Protein AF-A0A183DCM8-F1 (afdb_monomer_lite)

InterPro domains:
  IPR017943 Bactericidal permeability-increasing protein, alpha/beta domain superfamily [SSF55394] (18-109)
  IPR032942 BPI/LBP/Plunc family [PTHR10504] (17-103)

pLDDT: mean 81.41, std 16.17, range [44.44, 96.56]

Organism: NCBI:txid637853

Radius of gyration: 27.53 Å; chains: 1; bounding box: 45×53×79 Å

Structure (mmCIF, N/CA/C/O backbone):
data_AF-A0A183DCM8-F1
#
_entry.id   AF-A0A183DCM8-F1
#
loop_
_atom_site.group_PDB
_atom_site.id
_atom_site.type_symbol
_atom_site.label_atom_id
_atom_site.label_alt_id
_atom_site.label_comp_id
_atom_site.label_asym_id
_atom_site.label_entity_id
_atom_site.label_seq_id
_atom_site.pdbx_PDB_ins_code
_atom_site.Cartn_x
_atom_site.Cartn_y
_atom_site.Cartn_z
_atom_site.occupancy
_atom_site.B_iso_or_equiv
_atom_site.auth_seq_id
_atom_site.auth_comp_id
_atom_site.auth_asym_id
_atom_site.auth_atom_id
_atom_site.pdbx_PDB_model_num
ATOM 1 N N . ILE A 1 1 ? 15.168 -41.722 -31.038 1.00 48.09 1 ILE A N 1
ATOM 2 C CA . ILE A 1 1 ? 15.133 -40.264 -31.302 1.00 48.09 1 ILE A CA 1
ATOM 3 C C . ILE A 1 1 ? 16.287 -39.972 -32.252 1.00 48.09 1 ILE A C 1
ATOM 5 O O . ILE A 1 1 ? 17.427 -40.230 -31.886 1.00 48.09 1 ILE A O 1
ATOM 9 N N . LYS A 1 2 ? 15.996 -39.621 -33.512 1.00 44.44 2 LYS A N 1
ATOM 10 C CA . LYS A 1 2 ? 17.024 -39.314 -34.518 1.00 44.44 2 LYS A CA 1
ATOM 11 C C . LYS A 1 2 ? 17.568 -37.915 -34.223 1.00 44.44 2 LYS A C 1
ATOM 13 O O . LYS A 1 2 ? 16.795 -36.974 -34.133 1.00 44.44 2 LYS A O 1
ATOM 18 N N . TRP A 1 3 ? 18.885 -37.789 -34.112 1.00 46.84 3 TRP A N 1
ATOM 19 C CA . TRP A 1 3 ? 19.636 -36.547 -33.878 1.00 46.84 3 TRP A CA 1
ATOM 20 C C . TRP A 1 3 ? 19.582 -35.538 -35.047 1.00 46.84 3 TRP A C 1
ATOM 22 O O . TRP A 1 3 ? 20.427 -34.656 -35.139 1.00 46.84 3 TRP A O 1
ATOM 32 N N . ALA A 1 4 ? 18.623 -35.686 -35.966 1.00 57.78 4 ALA A N 1
ATOM 33 C CA . ALA A 1 4 ? 18.566 -34.955 -37.231 1.00 57.78 4 ALA A CA 1
ATOM 34 C C . ALA A 1 4 ? 17.932 -33.556 -37.114 1.00 57.78 4 ALA A C 1
ATOM 36 O O . ALA A 1 4 ? 18.112 -32.748 -38.016 1.00 57.78 4 ALA A O 1
ATOM 37 N N . ASP A 1 5 ? 17.270 -33.253 -35.992 1.00 58.75 5 ASP A N 1
ATOM 38 C CA . ASP A 1 5 ? 16.651 -31.944 -35.730 1.00 58.75 5 ASP A CA 1
ATOM 39 C C . ASP A 1 5 ? 17.474 -31.084 -34.752 1.00 58.75 5 ASP A C 1
ATOM 41 O O . ASP A 1 5 ? 16.982 -30.105 -34.188 1.00 58.75 5 ASP A O 1
ATOM 45 N N . PHE A 1 6 ? 18.732 -31.454 -34.491 1.00 58.06 6 PHE A N 1
ATOM 46 C CA . PHE A 1 6 ? 19.602 -30.661 -33.628 1.00 58.06 6 PHE A CA 1
ATOM 47 C C . PHE A 1 6 ? 20.212 -29.503 -34.426 1.00 58.06 6 PHE A C 1
ATOM 49 O O . PHE A 1 6 ? 21.029 -29.718 -35.317 1.00 58.06 6 PHE A O 1
ATOM 56 N N . ASN A 1 7 ? 19.820 -28.268 -34.103 1.00 59.69 7 ASN A N 1
ATOM 57 C CA . ASN A 1 7 ? 20.354 -27.070 -34.747 1.00 59.69 7 ASN A CA 1
ATOM 58 C C . ASN A 1 7 ? 21.812 -26.813 -34.291 1.00 59.69 7 ASN A C 1
ATOM 60 O O . ASN A 1 7 ? 22.024 -26.423 -33.139 1.00 59.69 7 ASN A O 1
ATOM 64 N N . PRO A 1 8 ? 22.823 -26.957 -35.172 1.00 61.12 8 PRO A N 1
ATOM 65 C CA . PRO A 1 8 ? 24.238 -26.851 -34.803 1.00 61.12 8 PRO A CA 1
ATOM 66 C C . PRO A 1 8 ? 24.661 -25.437 -34.368 1.00 61.12 8 PRO A C 1
ATOM 68 O O . PRO A 1 8 ? 25.684 -25.277 -33.704 1.00 61.12 8 PRO A O 1
ATOM 71 N N . SER A 1 9 ? 23.857 -24.403 -34.648 1.00 56.94 9 SER A N 1
ATOM 72 C CA . SER A 1 9 ? 24.108 -23.048 -34.127 1.00 56.94 9 SER A CA 1
ATOM 73 C C . SER A 1 9 ? 23.962 -22.945 -32.598 1.00 56.94 9 SER A C 1
ATOM 75 O O . SER A 1 9 ? 24.556 -22.055 -31.988 1.00 56.94 9 SER A O 1
ATOM 77 N N . LEU A 1 10 ? 23.272 -23.902 -31.960 1.00 57.16 10 LEU A N 1
ATOM 78 C CA . LEU A 1 10 ? 23.205 -24.037 -30.499 1.00 57.16 10 LEU A CA 1
ATOM 79 C C . LEU A 1 10 ? 24.494 -24.616 -29.890 1.00 57.16 10 LEU A C 1
ATOM 81 O O . LEU A 1 10 ? 24.731 -24.438 -28.700 1.00 57.16 10 LEU A O 1
ATOM 85 N N . GLN A 1 11 ? 25.329 -25.295 -30.685 1.00 58.69 11 GLN A N 1
ATOM 86 C CA . GLN A 1 11 ? 26.568 -25.933 -30.224 1.00 58.69 11 GLN A CA 1
ATOM 87 C C . GLN A 1 11 ? 27.760 -24.966 -30.195 1.00 58.69 11 GLN A C 1
ATOM 89 O O . GLN A 1 11 ? 28.648 -25.122 -29.365 1.00 58.69 11 GLN A O 1
ATOM 94 N N . SER A 1 12 ? 27.778 -23.968 -31.088 1.00 55.25 12 SER A N 1
ATOM 95 C CA . SER A 1 12 ? 28.942 -23.089 -31.290 1.00 55.25 12 SER A CA 1
ATOM 96 C C . SER A 1 12 ? 28.790 -21.679 -30.706 1.00 55.25 12 SER A C 1
ATOM 98 O O . SER A 1 12 ? 29.805 -21.025 -30.498 1.00 55.25 12 SER A O 1
ATOM 100 N N . ASN A 1 13 ? 27.564 -21.204 -30.435 1.00 53.16 13 ASN A N 1
ATOM 101 C CA . ASN A 1 13 ? 27.308 -19.811 -30.016 1.00 53.16 13 ASN A CA 1
ATOM 102 C C . ASN A 1 13 ? 26.430 -19.680 -28.756 1.00 53.16 13 ASN A C 1
ATOM 104 O O . ASN A 1 13 ? 26.083 -18.570 -28.351 1.00 53.16 13 ASN A O 1
ATOM 108 N N . GLY A 1 14 ? 26.056 -20.794 -28.124 1.00 56.03 14 GLY A N 1
ATOM 109 C CA . GLY A 1 14 ? 25.399 -20.778 -26.821 1.00 56.03 14 GLY A CA 1
ATOM 110 C C . GLY A 1 14 ? 26.450 -20.649 -25.728 1.00 56.03 14 GLY A C 1
ATOM 111 O O . GLY A 1 14 ? 27.180 -21.601 -25.466 1.00 56.03 14 GLY A O 1
ATOM 112 N N . HIS A 1 15 ? 26.553 -19.489 -25.082 1.00 54.41 15 HIS A N 1
ATOM 113 C CA . HIS A 1 15 ? 27.408 -19.373 -23.906 1.00 54.41 15 HIS A CA 1
ATOM 114 C C . HIS A 1 15 ? 26.900 -20.326 -22.809 1.00 54.41 15 HIS A C 1
ATOM 116 O O . HIS A 1 15 ? 25.841 -20.104 -22.216 1.00 54.41 15 HIS A O 1
ATOM 122 N N . ILE A 1 16 ? 27.655 -21.394 -22.542 1.00 56.56 16 ILE A N 1
ATOM 123 C CA . ILE A 1 16 ? 27.390 -22.333 -21.447 1.00 56.56 16 ILE A CA 1
ATOM 124 C C . ILE A 1 16 ? 27.385 -21.524 -20.139 1.00 56.56 16 ILE A C 1
ATOM 126 O O . ILE A 1 16 ? 28.361 -20.848 -19.824 1.00 56.56 16 ILE A O 1
ATOM 130 N N . GLY A 1 17 ? 26.263 -21.544 -19.413 1.00 63.62 17 GLY A N 1
ATOM 131 C CA . GLY A 1 17 ? 26.060 -20.765 -18.182 1.00 63.62 17 GLY A CA 1
ATOM 132 C C . GLY A 1 17 ? 25.150 -19.535 -18.314 1.00 63.62 17 GLY A C 1
ATOM 133 O O . GLY A 1 17 ? 24.877 -18.882 -17.310 1.00 63.62 17 GLY A O 1
ATOM 134 N N . TYR A 1 18 ? 24.641 -19.222 -19.511 1.00 64.81 18 TYR A N 1
ATOM 135 C CA . TYR A 1 18 ? 23.667 -18.142 -19.712 1.00 64.81 18 TYR A CA 1
ATOM 136 C C . TYR A 1 18 ? 22.230 -18.680 -19.724 1.00 64.81 18 TYR A C 1
ATOM 138 O O . TYR A 1 18 ? 21.990 -19.795 -20.192 1.00 64.81 18 TYR A O 1
ATOM 146 N N . PRO A 1 19 ? 21.251 -17.911 -19.214 1.00 77.00 19 PRO A N 1
ATOM 147 C CA . PRO A 1 19 ? 19.866 -18.359 -19.177 1.00 77.00 19 PRO A CA 1
ATOM 148 C C . PRO A 1 19 ? 19.312 -18.507 -20.600 1.00 77.00 19 PRO A C 1
ATOM 150 O O . PRO A 1 19 ? 19.551 -17.652 -21.452 1.00 77.00 19 PRO A O 1
ATOM 153 N N . GLY A 1 20 ? 18.515 -19.555 -20.836 1.00 81.75 20 GLY A N 1
ATOM 154 C CA . GLY A 1 20 ? 17.858 -19.792 -22.131 1.00 81.75 20 GLY A CA 1
ATOM 155 C C . GLY A 1 20 ? 16.879 -18.684 -22.547 1.00 81.75 20 GLY A C 1
ATOM 156 O O . GLY A 1 20 ? 16.559 -18.551 -23.723 1.00 81.75 20 GLY A O 1
ATOM 157 N N . LEU A 1 21 ? 16.441 -17.853 -21.595 1.00 82.00 21 LEU A N 1
ATOM 158 C CA . LEU A 1 21 ? 15.662 -16.641 -21.827 1.00 82.00 21 LEU A CA 1
ATOM 159 C C . LEU A 1 21 ? 16.150 -15.534 -20.886 1.00 82.00 21 LEU A C 1
ATOM 161 O O . LEU A 1 21 ? 16.232 -15.733 -19.675 1.00 82.00 21 LEU A O 1
ATOM 165 N N . LYS A 1 22 ? 16.434 -14.346 -21.432 1.00 84.50 22 LYS A N 1
ATOM 166 C CA . LYS A 1 22 ? 16.825 -13.161 -20.658 1.00 84.50 22 LYS A CA 1
ATOM 167 C C . LYS A 1 22 ? 15.866 -12.010 -20.933 1.00 84.50 22 LYS A C 1
ATOM 169 O O . LYS A 1 22 ? 15.798 -11.513 -22.053 1.00 84.50 22 LYS A O 1
ATOM 174 N N . ILE A 1 23 ? 15.173 -11.550 -19.894 1.00 87.12 23 ILE A N 1
ATOM 175 C CA . ILE A 1 23 ? 14.282 -10.386 -19.953 1.00 87.12 23 ILE A CA 1
ATOM 176 C C . ILE A 1 23 ? 14.988 -9.203 -19.289 1.00 87.12 23 ILE A C 1
ATOM 178 O O . ILE A 1 23 ? 15.494 -9.319 -18.174 1.00 87.12 23 ILE A O 1
ATOM 182 N N . ARG A 1 24 ? 15.028 -8.053 -19.971 1.00 87.75 24 ARG A N 1
ATOM 183 C CA . ARG A 1 24 ? 15.565 -6.802 -19.422 1.00 87.75 24 ARG A CA 1
ATOM 184 C C . ARG A 1 24 ? 14.454 -5.772 -19.295 1.00 87.75 24 ARG A C 1
ATOM 186 O O . ARG A 1 24 ? 13.887 -5.337 -20.291 1.00 87.75 24 ARG A O 1
ATOM 193 N N . VAL A 1 25 ? 14.217 -5.331 -18.067 1.00 89.56 25 VAL A N 1
ATOM 194 C CA . VAL A 1 25 ? 13.290 -4.245 -17.751 1.00 89.56 25 VAL A CA 1
ATOM 195 C C . VAL A 1 25 ? 14.090 -2.946 -17.656 1.00 89.56 25 VAL A C 1
ATOM 197 O O . VAL A 1 25 ? 15.093 -2.878 -16.946 1.00 89.56 25 VAL A O 1
ATOM 200 N N . ASN A 1 26 ? 13.700 -1.922 -18.413 1.00 90.94 26 ASN A N 1
ATOM 201 C CA . ASN A 1 26 ? 14.377 -0.623 -18.416 1.00 90.94 26 ASN A CA 1
ATOM 202 C C . ASN A 1 26 ? 13.637 0.399 -17.535 1.00 90.94 26 ASN A C 1
ATOM 204 O O . ASN A 1 26 ? 12.513 0.164 -17.095 1.00 90.94 26 ASN A O 1
ATOM 208 N N . GLY A 1 27 ? 14.248 1.568 -17.317 1.00 91.38 27 GLY A N 1
ATOM 209 C CA . GLY A 1 27 ? 13.636 2.639 -16.521 1.00 91.38 27 GLY A CA 1
ATOM 210 C C . GLY A 1 27 ? 12.275 3.116 -17.050 1.00 91.38 27 GLY A C 1
ATOM 211 O O . GLY A 1 27 ? 11.431 3.529 -16.263 1.00 91.38 27 GLY A O 1
ATOM 212 N N . GLY A 1 28 ? 12.020 3.020 -18.361 1.00 94.00 28 GLY A N 1
ATOM 213 C CA . GLY A 1 28 ? 10.713 3.330 -18.948 1.00 94.00 28 GLY A CA 1
ATOM 214 C C . GLY A 1 28 ? 9.618 2.371 -18.478 1.00 94.00 28 GLY A C 1
ATOM 215 O O . GLY A 1 28 ? 8.542 2.814 -18.083 1.00 94.00 28 GLY A O 1
ATOM 216 N N . ALA A 1 29 ? 9.918 1.074 -18.424 1.00 94.56 29 ALA A N 1
ATOM 217 C CA . ALA A 1 29 ? 8.996 0.076 -17.894 1.00 94.56 29 ALA A CA 1
ATOM 218 C C . ALA A 1 29 ? 8.713 0.293 -16.396 1.00 94.56 29 ALA A C 1
ATOM 220 O O . ALA A 1 29 ? 7.573 0.162 -15.970 1.00 94.56 29 ALA A O 1
ATOM 221 N N . PHE A 1 30 ? 9.714 0.699 -15.607 1.00 96.06 30 PHE A N 1
ATOM 222 C CA . PHE A 1 30 ? 9.520 1.070 -14.199 1.00 96.06 30 PHE A CA 1
ATOM 223 C C . PHE A 1 30 ? 8.613 2.298 -14.029 1.00 96.06 30 PHE A C 1
ATOM 225 O O . PHE A 1 30 ? 7.741 2.305 -13.159 1.00 96.06 30 PHE A O 1
ATOM 232 N N . ARG A 1 31 ? 8.747 3.317 -14.889 1.00 95.12 31 ARG A N 1
ATOM 233 C CA . ARG A 1 31 ? 7.825 4.469 -14.900 1.00 95.12 31 ARG A CA 1
ATOM 234 C C . ARG A 1 31 ? 6.398 4.044 -15.236 1.00 95.12 31 ARG A C 1
ATOM 236 O O . ARG A 1 31 ? 5.475 4.474 -14.558 1.00 95.12 31 ARG A O 1
ATOM 243 N N . TYR A 1 32 ? 6.222 3.178 -16.231 1.00 96.00 32 TYR A N 1
ATOM 244 C CA . TYR A 1 32 ? 4.906 2.632 -16.569 1.00 96.00 32 TYR A CA 1
ATOM 245 C C . TYR A 1 32 ? 4.324 1.781 -15.429 1.00 96.00 32 TYR A C 1
ATOM 247 O O . TYR A 1 32 ? 3.174 1.949 -15.043 1.00 96.00 32 TYR A O 1
ATOM 255 N N . ALA A 1 33 ? 5.130 0.928 -14.801 1.00 96.25 33 ALA A N 1
ATOM 256 C CA . ALA A 1 33 ? 4.705 0.183 -13.620 1.00 96.25 33 ALA A CA 1
ATOM 257 C C . ALA A 1 33 ? 4.298 1.120 -12.469 1.00 96.25 33 ALA A C 1
ATOM 259 O O . ALA A 1 33 ? 3.323 0.853 -11.776 1.00 96.25 33 ALA A O 1
ATOM 260 N N . SER A 1 34 ? 4.989 2.252 -12.301 1.00 96.56 34 SER A N 1
ATOM 261 C CA . SER A 1 34 ? 4.647 3.257 -11.287 1.00 96.56 34 SER A CA 1
ATOM 262 C C . SER A 1 34 ? 3.242 3.838 -11.488 1.00 96.56 34 SER A C 1
ATOM 264 O O . SER A 1 34 ? 2.522 4.035 -10.510 1.00 96.56 34 SER A O 1
ATOM 266 N N . THR A 1 35 ? 2.820 4.085 -12.737 1.00 95.12 35 THR A N 1
ATOM 267 C CA . THR A 1 35 ? 1.470 4.605 -13.016 1.00 95.12 35 THR A CA 1
ATOM 268 C C . THR A 1 35 ? 0.394 3.562 -12.728 1.00 95.12 35 THR A C 1
ATOM 270 O O . THR A 1 35 ? -0.622 3.899 -12.122 1.00 95.12 35 THR A O 1
ATOM 273 N N . LEU A 1 36 ? 0.639 2.294 -13.076 1.00 96.00 36 LEU A N 1
ATOM 274 C CA . LEU A 1 36 ? -0.267 1.188 -12.753 1.00 96.00 36 LEU A CA 1
ATOM 275 C C . LEU A 1 36 ? -0.396 0.984 -11.240 1.00 96.00 36 LEU A C 1
ATOM 277 O O . LEU A 1 36 ? -1.506 0.910 -10.718 1.00 96.00 36 LEU A O 1
ATOM 281 N N . ILE A 1 37 ? 0.729 0.955 -10.522 1.00 96.06 37 ILE A N 1
ATOM 282 C CA . ILE A 1 37 ? 0.743 0.793 -9.063 1.00 96.06 37 ILE A CA 1
ATOM 283 C C . ILE A 1 37 ? 0.015 1.958 -8.388 1.00 96.06 37 ILE A C 1
ATOM 285 O O . ILE A 1 37 ? -0.751 1.731 -7.457 1.00 96.06 37 ILE A O 1
ATOM 289 N N . SER A 1 38 ? 0.186 3.191 -8.873 1.00 94.50 38 SER A N 1
ATOM 290 C CA . SER A 1 38 ? -0.550 4.350 -8.355 1.00 94.50 38 SER A CA 1
ATOM 291 C C . SER A 1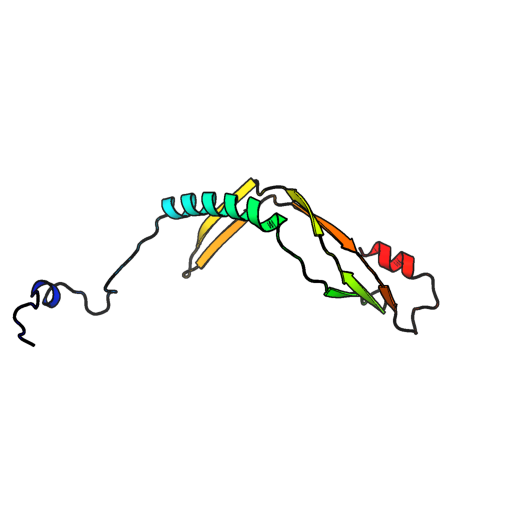 38 ? -2.067 4.159 -8.441 1.00 94.50 38 SER A C 1
ATOM 293 O O . SER A 1 38 ? -2.786 4.381 -7.465 1.00 94.50 38 SER A O 1
ATOM 295 N N . GLN A 1 39 ? -2.565 3.678 -9.584 1.00 93.75 39 GLN A N 1
ATOM 296 C CA . GLN A 1 39 ? -3.988 3.387 -9.764 1.00 93.75 39 GLN A CA 1
ATOM 297 C C . GLN A 1 39 ? -4.459 2.266 -8.831 1.00 93.75 39 GLN A C 1
ATOM 299 O O . GLN A 1 39 ? -5.482 2.422 -8.167 1.00 93.75 39 GLN A O 1
ATOM 304 N N . MET A 1 40 ? -3.688 1.179 -8.730 1.00 94.44 40 MET A N 1
ATOM 305 C CA . MET A 1 40 ? -4.011 0.044 -7.862 1.00 94.44 40 MET 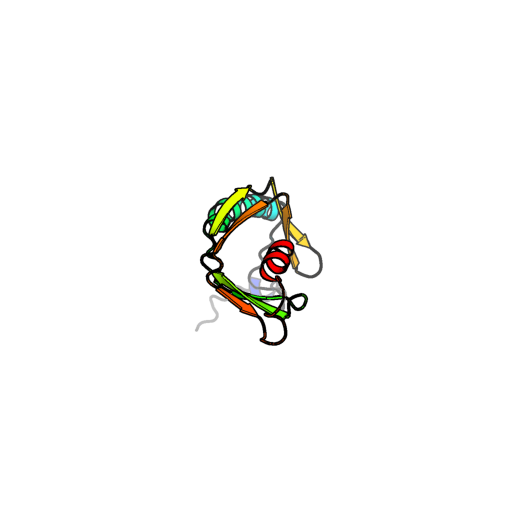A CA 1
ATOM 306 C C . MET A 1 40 ? -4.069 0.446 -6.387 1.00 94.44 40 MET A C 1
ATOM 308 O O . MET A 1 40 ? -5.041 0.134 -5.710 1.00 94.44 40 MET A O 1
ATOM 312 N N . ILE A 1 41 ? -3.075 1.184 -5.887 1.00 93.62 41 ILE A N 1
ATOM 313 C CA . ILE A 1 41 ? -3.033 1.644 -4.492 1.00 93.62 41 ILE A CA 1
ATOM 314 C C . ILE A 1 41 ? -4.263 2.499 -4.177 1.00 93.62 41 ILE A C 1
ATOM 316 O O . ILE A 1 41 ? -4.931 2.266 -3.171 1.00 93.62 41 ILE A O 1
ATOM 320 N N . ASN A 1 42 ? -4.599 3.447 -5.055 1.00 92.12 42 ASN A N 1
ATOM 321 C CA . ASN A 1 42 ? -5.740 4.333 -4.838 1.00 92.12 42 ASN A CA 1
ATOM 322 C C . ASN A 1 42 ? -7.089 3.589 -4.860 1.00 92.12 42 ASN A C 1
ATOM 324 O O . ASN A 1 42 ? -8.053 4.059 -4.259 1.00 92.12 42 ASN A O 1
ATOM 328 N N . GLN A 1 43 ? -7.169 2.436 -5.532 1.00 92.56 43 GLN A N 1
ATOM 329 C CA . GLN A 1 43 ? -8.374 1.606 -5.589 1.00 92.56 43 GLN A CA 1
ATOM 330 C C . GLN A 1 43 ? -8.460 0.600 -4.440 1.00 92.56 43 GLN A C 1
ATOM 332 O O . GLN A 1 43 ? -9.548 0.373 -3.912 1.00 92.56 43 GLN A O 1
ATOM 337 N N . GLU A 1 44 ? -7.340 -0.009 -4.059 1.00 92.19 44 GLU A N 1
ATOM 338 C CA . GLU A 1 44 ? -7.322 -1.144 -3.137 1.00 92.19 44 GLU A CA 1
ATOM 339 C C . GLU A 1 44 ? -7.106 -0.734 -1.681 1.00 92.19 44 GLU A C 1
ATOM 341 O O . GLU A 1 44 ? -7.737 -1.312 -0.799 1.00 92.19 44 GLU A O 1
ATOM 346 N N . VAL A 1 45 ? -6.304 0.301 -1.399 1.00 91.12 45 VAL A N 1
ATOM 347 C CA . VAL A 1 45 ? -6.064 0.746 -0.012 1.00 91.12 45 VAL A CA 1
ATOM 348 C C . VAL A 1 45 ? -7.358 1.108 0.727 1.00 91.12 45 VAL A C 1
ATOM 350 O O . VAL A 1 45 ? -7.523 0.637 1.850 1.00 91.12 45 VAL A O 1
ATOM 353 N N . PRO A 1 46 ? -8.322 1.848 0.142 1.00 90.88 46 PRO A N 1
ATOM 354 C CA . PRO A 1 46 ? -9.587 2.141 0.821 1.00 90.88 46 PRO A CA 1
ATOM 355 C C . PRO A 1 46 ? -10.423 0.899 1.163 1.00 90.88 46 PRO A C 1
ATOM 357 O O . PRO A 1 46 ? -11.278 0.965 2.043 1.00 90.88 46 PRO A O 1
ATOM 360 N N . LYS A 1 47 ? -10.202 -0.223 0.466 1.00 92.38 47 LYS A N 1
ATOM 361 C CA . LYS A 1 47 ? -10.936 -1.483 0.654 1.00 92.38 47 LYS A CA 1
ATOM 362 C C . LYS A 1 47 ? -10.272 -2.409 1.675 1.00 92.38 47 LYS A C 1
ATOM 364 O O . LYS A 1 47 ? -10.832 -3.461 1.993 1.00 92.38 47 LYS A O 1
A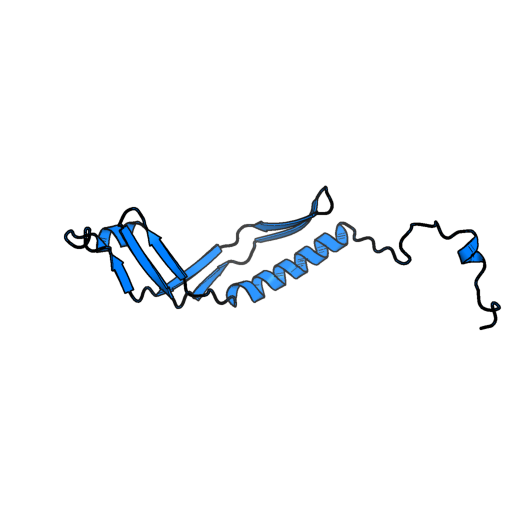TOM 369 N N . VAL A 1 48 ? -9.088 -2.051 2.175 1.00 92.06 48 VAL A N 1
ATOM 370 C CA . VAL A 1 48 ? -8.349 -2.871 3.136 1.00 92.06 48 VAL A CA 1
ATOM 371 C C . VAL A 1 48 ? -9.155 -3.013 4.422 1.00 92.06 48 VAL A C 1
ATOM 373 O O . VAL A 1 48 ? -9.578 -2.033 5.035 1.00 92.06 48 VAL A O 1
ATOM 376 N N . ARG A 1 49 ? -9.337 -4.263 4.850 1.00 91.50 49 ARG A N 1
ATOM 377 C CA . ARG A 1 49 ? -9.918 -4.593 6.150 1.00 91.50 49 ARG A CA 1
ATOM 378 C C . ARG A 1 49 ? -8.800 -4.720 7.169 1.00 91.50 49 ARG A C 1
ATOM 380 O O . ARG A 1 49 ? -7.940 -5.587 7.031 1.00 91.50 49 ARG A O 1
ATOM 387 N N . ILE A 1 50 ? -8.829 -3.865 8.185 1.00 93.19 50 ILE A N 1
ATOM 388 C CA . ILE A 1 50 ? -7.859 -3.900 9.276 1.00 93.19 50 ILE A CA 1
ATOM 389 C C . ILE A 1 50 ? -8.401 -4.848 10.356 1.00 93.19 50 ILE A C 1
ATOM 391 O O . ILE A 1 50 ? -9.522 -4.642 10.832 1.00 93.19 50 ILE A O 1
ATOM 395 N N . PRO A 1 51 ? -7.660 -5.909 10.724 1.00 94.56 51 PRO A N 1
ATOM 396 C CA . PRO A 1 51 ? -8.115 -6.845 11.740 1.00 94.56 51 PRO A CA 1
ATOM 397 C C . PRO A 1 51 ? -8.152 -6.175 13.120 1.00 94.56 51 PRO A C 1
ATOM 399 O O . PRO A 1 51 ? -7.366 -5.262 13.386 1.00 94.56 51 PRO A O 1
ATOM 402 N N . PRO A 1 52 ? -9.043 -6.628 14.016 1.00 92.94 52 PRO A N 1
ATOM 403 C CA . PRO A 1 52 ? -9.022 -6.176 15.396 1.00 92.94 52 PRO A CA 1
ATOM 404 C C . PRO A 1 52 ? -7.712 -6.593 16.072 1.00 92.94 52 PRO A C 1
ATOM 406 O O . PRO A 1 52 ? -7.169 -7.664 15.790 1.00 92.94 52 PRO A O 1
ATOM 409 N N . PHE A 1 53 ? -7.221 -5.767 16.990 1.00 92.62 53 PHE A N 1
ATOM 410 C CA . PHE A 1 53 ? -6.018 -6.066 17.759 1.00 92.62 53 PHE A CA 1
ATOM 411 C C . PHE A 1 53 ? -6.108 -5.499 19.173 1.00 92.62 53 PHE A C 1
ATOM 413 O O . PHE A 1 53 ? -6.877 -4.581 19.448 1.00 92.62 53 PHE A O 1
ATOM 420 N N . SER A 1 54 ? -5.321 -6.070 20.081 1.00 91.12 54 SER A N 1
ATOM 421 C CA . SER A 1 54 ? -5.209 -5.594 21.458 1.00 91.12 54 SER A CA 1
ATOM 422 C C . SER A 1 54 ? -3.924 -4.793 21.616 1.00 91.12 54 SER A C 1
ATOM 424 O O . SER A 1 54 ? -2.850 -5.304 21.304 1.00 91.12 54 SER A O 1
ATOM 426 N N . GLN A 1 55 ? -4.024 -3.570 22.132 1.00 87.31 55 GLN A N 1
ATOM 427 C CA . GLN A 1 55 ? -2.878 -2.727 22.461 1.00 87.31 55 GLN A CA 1
ATOM 428 C C . GLN A 1 55 ? -2.803 -2.552 23.972 1.00 87.31 55 GLN A C 1
ATOM 430 O O . GLN A 1 55 ? -3.753 -2.077 24.593 1.00 87.31 55 GLN A O 1
ATOM 435 N N . CYS A 1 56 ? -1.668 -2.913 24.560 1.00 86.62 56 CYS A N 1
ATOM 436 C CA . CYS A 1 56 ? -1.386 -2.612 25.957 1.00 86.62 56 CYS A CA 1
ATOM 437 C C . CYS A 1 56 ? -0.562 -1.327 26.052 1.00 86.62 56 CYS A C 1
ATOM 439 O O . CYS A 1 56 ? 0.361 -1.117 25.262 1.00 86.62 56 CYS A O 1
ATOM 441 N N . LEU A 1 57 ? -0.931 -0.473 27.002 1.00 81.75 57 LEU A N 1
ATOM 442 C CA . LEU A 1 57 ? -0.287 0.797 27.317 1.00 81.75 57 LEU A CA 1
ATOM 443 C C . LEU A 1 57 ? 0.364 0.660 28.699 1.00 81.75 57 LEU A C 1
ATOM 445 O O . LEU A 1 57 ? -0.348 0.589 29.711 1.00 81.75 57 LEU A O 1
ATOM 449 N N . PRO A 1 58 ? 1.704 0.550 28.762 1.00 80.88 58 PRO A N 1
ATOM 450 C CA . PRO A 1 58 ? 2.427 0.410 30.021 1.00 80.88 58 PRO A CA 1
ATOM 451 C C . PRO A 1 58 ? 2.171 1.562 31.002 1.00 80.88 58 PRO A C 1
ATOM 453 O O . PRO A 1 58 ? 2.107 1.330 32.206 1.00 80.88 58 PRO A O 1
ATOM 456 N N . GLU A 1 59 ? 1.964 2.781 30.499 1.00 77.38 59 GLU A N 1
ATOM 457 C CA . GLU A 1 59 ? 1.797 4.023 31.270 1.00 77.38 59 GLU A CA 1
ATOM 458 C C . GLU A 1 59 ? 0.584 3.979 32.207 1.00 77.38 59 GLU A C 1
ATOM 460 O O . GLU A 1 59 ? 0.580 4.582 33.280 1.00 77.38 59 GLU A O 1
ATOM 465 N N . VAL A 1 60 ? -0.449 3.246 31.797 1.00 74.56 60 VAL A N 1
ATOM 466 C CA . VAL A 1 60 ? -1.719 3.096 32.518 1.00 74.56 60 VAL A CA 1
ATOM 467 C C . VAL A 1 60 ? -1.954 1.661 32.990 1.00 74.56 60 VAL A C 1
ATOM 469 O O . VAL A 1 60 ? -3.034 1.357 33.494 1.00 74.56 60 VAL A O 1
ATOM 472 N N . ASN A 1 61 ? -0.954 0.783 32.830 1.00 80.44 61 ASN A N 1
ATOM 473 C CA . ASN A 1 61 ? -1.009 -0.642 33.163 1.00 80.44 61 ASN A CA 1
ATOM 474 C C . ASN A 1 61 ? -2.335 -1.297 32.724 1.00 80.44 61 ASN A C 1
ATOM 476 O O . ASN A 1 61 ? -3.031 -1.960 33.505 1.00 80.44 61 ASN A O 1
ATOM 480 N N . GLY A 1 62 ? -2.714 -1.032 31.474 1.00 82.06 62 GLY A N 1
ATOM 481 C CA . GLY A 1 62 ? -3.993 -1.438 30.911 1.00 82.06 62 GLY A CA 1
ATOM 482 C C . GLY A 1 62 ? -3.892 -1.808 29.438 1.00 82.06 62 GLY A C 1
ATOM 483 O O . GLY A 1 62 ? -2.933 -1.453 28.755 1.00 82.06 62 GLY A O 1
ATOM 484 N N . CY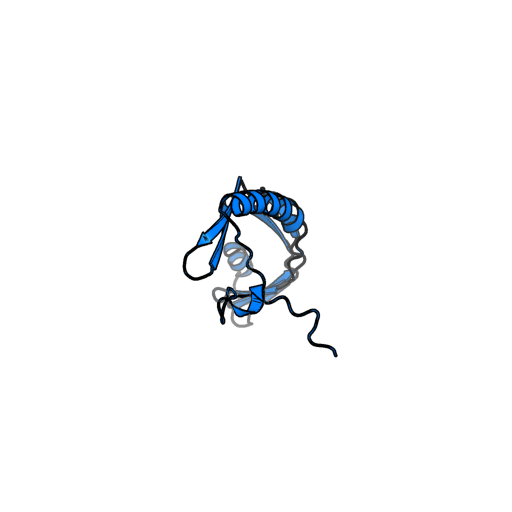S A 1 63 ? -4.888 -2.540 28.951 1.00 86.44 63 CYS A N 1
ATOM 485 C CA . CYS A 1 63 ? -4.994 -2.959 27.561 1.00 86.44 63 CYS A CA 1
ATOM 486 C C . CYS A 1 63 ? -6.359 -2.577 26.985 1.00 86.44 63 CYS A C 1
ATOM 488 O O . CYS A 1 63 ? -7.392 -2.731 27.641 1.00 86.44 63 CYS A O 1
ATOM 490 N N . ALA A 1 64 ? -6.355 -2.118 25.737 1.00 88.19 64 ALA A N 1
ATOM 491 C CA . ALA A 1 64 ? -7.547 -1.859 24.949 1.00 88.19 64 ALA A CA 1
ATOM 492 C C . ALA A 1 64 ? -7.673 -2.869 23.825 1.00 88.19 64 ALA A C 1
ATOM 494 O O . ALA A 1 64 ? -6.718 -3.113 23.086 1.00 88.19 64 ALA A O 1
ATOM 495 N N . TYR A 1 65 ? -8.879 -3.401 23.665 1.00 90.06 65 TYR A N 1
ATOM 496 C CA . TYR A 1 65 ? -9.230 -4.142 22.469 1.00 90.06 65 TYR A CA 1
ATOM 497 C C . TYR A 1 65 ? -9.775 -3.162 21.433 1.00 90.06 65 TYR A C 1
ATOM 499 O O . TYR A 1 65 ? -10.754 -2.468 21.692 1.00 90.06 65 TYR A O 1
ATOM 507 N N . LEU A 1 66 ? -9.131 -3.082 20.273 1.00 91.44 66 LEU A N 1
ATOM 508 C CA . LEU A 1 66 ? -9.536 -2.232 19.161 1.00 91.44 66 LEU A CA 1
ATOM 509 C C . LEU A 1 66 ? -10.201 -3.107 18.106 1.00 91.44 66 LEU A C 1
ATOM 511 O O . LEU A 1 66 ? -9.638 -4.105 17.657 1.00 91.44 66 LEU A O 1
ATOM 515 N N . SER A 1 67 ? -11.411 -2.739 17.706 1.00 93.81 67 SER A N 1
ATOM 516 C CA . SER A 1 67 ? -12.218 -3.516 16.771 1.00 93.81 67 SER A CA 1
ATOM 517 C C . SER A 1 67 ? -12.931 -2.624 15.767 1.00 93.81 67 SER A C 1
ATOM 519 O O . SER A 1 67 ? -12.956 -1.401 15.908 1.00 93.81 67 SER A O 1
ATOM 521 N N . ASN A 1 68 ? -13.484 -3.251 14.726 1.00 93.25 68 ASN A N 1
ATOM 522 C CA . ASN A 1 68 ? -14.210 -2.571 13.655 1.00 93.25 68 ASN A CA 1
ATOM 523 C C . ASN A 1 68 ? -13.438 -1.365 13.081 1.00 93.25 68 ASN A C 1
ATOM 525 O O . ASN A 1 68 ? -13.987 -0.277 12.911 1.00 93.25 68 ASN A O 1
ATOM 529 N N . ILE A 1 69 ? -12.136 -1.554 12.849 1.00 93.06 69 ILE A N 1
ATOM 530 C CA . ILE A 1 69 ? -11.248 -0.505 12.356 1.00 93.06 69 ILE A CA 1
ATOM 531 C C . ILE A 1 69 ? -11.555 -0.293 10.875 1.00 93.06 69 ILE A C 1
ATOM 533 O O . ILE A 1 69 ? -11.288 -1.157 10.038 1.00 93.06 69 ILE A O 1
ATOM 537 N N . MET A 1 70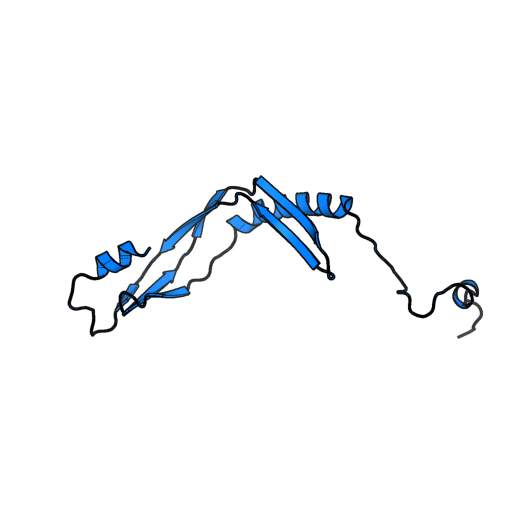 ? -12.130 0.862 10.557 1.00 93.12 70 MET A N 1
ATOM 538 C CA . MET A 1 70 ? -12.586 1.199 9.211 1.00 93.12 70 MET A CA 1
ATOM 539 C C . MET A 1 70 ? -11.867 2.432 8.686 1.00 93.12 70 MET A C 1
ATOM 541 O O . MET A 1 70 ? -11.718 3.431 9.390 1.00 93.12 70 MET A O 1
ATOM 545 N N . ILE A 1 71 ? -11.476 2.392 7.415 1.00 93.62 71 ILE A N 1
ATOM 546 C CA . ILE A 1 71 ? -10.949 3.561 6.713 1.00 93.62 71 ILE A CA 1
ATOM 547 C C . ILE A 1 71 ? -12.124 4.483 6.382 1.00 93.62 71 ILE A C 1
ATOM 549 O O . ILE A 1 71 ? -13.003 4.126 5.603 1.00 93.62 71 ILE A O 1
ATOM 553 N N . THR A 1 72 ? -12.151 5.675 6.977 1.00 93.19 72 THR A N 1
ATOM 554 C CA . THR A 1 72 ? -13.216 6.667 6.749 1.00 93.19 72 THR A CA 1
ATOM 555 C C . THR A 1 72 ? -12.871 7.662 5.661 1.00 93.19 72 THR A C 1
ATOM 557 O O . THR A 1 72 ? -13.750 8.137 4.946 1.00 93.19 72 THR A O 1
ATOM 560 N N . LYS A 1 73 ? -11.588 8.000 5.531 1.00 93.88 73 LYS A N 1
ATOM 561 C CA . LYS A 1 73 ? -11.106 8.890 4.481 1.00 93.88 73 LYS A CA 1
ATOM 562 C C . LYS A 1 73 ? -9.742 8.434 4.007 1.00 93.88 73 LYS A C 1
ATOM 564 O O . LYS A 1 73 ? -8.839 8.222 4.811 1.00 93.88 73 LYS A O 1
ATOM 569 N N . TYR A 1 74 ? -9.600 8.362 2.694 1.00 94.06 74 TYR A N 1
ATOM 570 C CA . TYR A 1 74 ? -8.342 8.091 2.024 1.00 94.06 74 TYR A CA 1
ATOM 571 C C . TYR A 1 74 ? -7.963 9.292 1.157 1.00 94.06 74 TYR A C 1
ATOM 573 O O . TYR A 1 74 ? -8.782 9.784 0.380 1.00 94.06 74 TYR A O 1
ATOM 581 N N . GLN A 1 75 ? -6.738 9.784 1.316 1.00 94.62 75 GLN A N 1
ATOM 582 C CA . GLN A 1 75 ? -6.138 10.776 0.433 1.00 94.62 75 GLN A CA 1
ATOM 583 C C . GLN A 1 75 ? -5.163 10.066 -0.504 1.00 94.62 75 GLN A C 1
ATOM 585 O O . GLN A 1 75 ? -4.190 9.465 -0.044 1.00 94.62 75 GLN A O 1
ATOM 590 N N . CYS A 1 76 ? -5.442 10.158 -1.805 1.00 92.75 76 CYS A N 1
ATOM 591 C CA . CYS A 1 76 ? -4.648 9.526 -2.852 1.00 92.75 76 CYS A CA 1
ATOM 592 C C . CYS A 1 76 ? -3.182 9.959 -2.809 1.00 92.75 76 CYS A C 1
ATOM 594 O O . CYS A 1 76 ? -2.872 11.123 -2.537 1.00 92.75 76 CYS A O 1
ATOM 596 N N . ALA A 1 77 ? -2.296 9.022 -3.144 1.00 91.81 77 ALA A N 1
ATOM 597 C CA . ALA A 1 77 ? -0.871 9.295 -3.268 1.00 91.81 77 ALA A CA 1
ATOM 598 C C . ALA A 1 77 ? -0.620 10.337 -4.366 1.00 91.81 77 ALA A C 1
ATOM 600 O O . ALA A 1 77 ? -1.099 10.186 -5.492 1.00 91.81 77 ALA A O 1
ATOM 601 N N . GLN A 1 78 ? 0.162 11.373 -4.062 1.00 92.25 78 GLN A N 1
ATOM 602 C CA . GLN A 1 78 ? 0.536 12.376 -5.068 1.00 92.25 78 GLN A CA 1
ATOM 603 C C . GLN A 1 78 ? 1.691 11.892 -5.939 1.00 92.25 78 GLN A C 1
ATOM 605 O O . GLN A 1 78 ? 1.791 12.253 -7.112 1.00 92.25 78 GLN A O 1
ATOM 610 N N . ARG A 1 79 ? 2.564 11.059 -5.368 1.00 94.50 79 ARG A N 1
ATOM 611 C CA . ARG A 1 79 ? 3.712 10.501 -6.067 1.00 94.50 79 ARG A CA 1
ATOM 612 C C . ARG A 1 79 ? 3.901 9.048 -5.674 1.00 94.50 79 ARG A C 1
ATOM 614 O O . ARG A 1 79 ? 4.019 8.719 -4.498 1.00 94.50 79 ARG A O 1
ATOM 621 N N . VAL A 1 80 ? 3.944 8.195 -6.689 1.00 96.44 80 VAL A N 1
ATOM 622 C CA . VAL A 1 80 ? 4.272 6.777 -6.568 1.00 96.44 80 VAL A CA 1
ATOM 623 C C . VAL A 1 80 ? 5.389 6.501 -7.556 1.00 96.44 80 VAL A C 1
ATOM 625 O O . VAL A 1 80 ? 5.231 6.766 -8.748 1.00 96.44 80 VAL A O 1
ATOM 628 N N . THR A 1 81 ? 6.525 6.006 -7.076 1.00 96.56 81 THR A N 1
ATOM 629 C CA . THR A 1 81 ? 7.661 5.661 -7.934 1.00 96.56 81 THR A CA 1
ATOM 630 C C . THR A 1 81 ? 8.160 4.268 -7.623 1.00 96.56 81 THR A C 1
ATOM 632 O O . THR A 1 81 ? 8.546 3.972 -6.494 1.00 96.56 81 THR A O 1
ATOM 635 N N . LEU A 1 82 ? 8.202 3.440 -8.656 1.00 96.38 82 LEU A N 1
ATOM 636 C CA . LEU A 1 82 ? 8.893 2.169 -8.672 1.00 96.38 82 LEU A CA 1
ATOM 637 C C . LEU A 1 82 ? 10.235 2.371 -9.374 1.00 96.38 82 LEU A C 1
ATOM 639 O O . LEU A 1 82 ? 10.276 2.858 -10.504 1.00 96.38 82 LEU A O 1
ATOM 643 N N . SER A 1 83 ? 11.332 1.998 -8.728 1.00 94.69 83 SER A N 1
ATOM 644 C CA . SER A 1 83 ? 12.668 2.146 -9.304 1.00 94.69 83 SER A CA 1
ATOM 645 C C . SER A 1 83 ? 13.591 1.004 -8.897 1.00 94.69 83 SER A C 1
ATOM 647 O O . SER A 1 83 ? 13.526 0.551 -7.752 1.00 94.69 83 SER A O 1
ATOM 649 N N . PRO A 1 84 ? 14.484 0.554 -9.793 1.00 93.62 84 PRO A N 1
ATOM 650 C CA . PRO A 1 84 ? 15.546 -0.356 -9.405 1.00 93.62 84 PRO A CA 1
ATOM 651 C C . PRO A 1 84 ? 16.532 0.386 -8.501 1.00 93.62 84 PRO A C 1
ATOM 653 O O . PRO A 1 84 ? 16.873 1.543 -8.750 1.00 93.62 84 PRO A O 1
ATOM 656 N N . VAL A 1 85 ? 17.001 -0.295 -7.467 1.00 93.12 85 VAL A N 1
ATOM 657 C CA . VAL A 1 85 ? 18.066 0.174 -6.580 1.00 93.12 85 VAL A CA 1
ATOM 658 C C . VAL A 1 85 ? 19.181 -0.880 -6.544 1.00 93.12 85 VAL A C 1
ATOM 660 O O . VAL A 1 85 ? 18.940 -2.033 -6.915 1.00 93.12 85 VAL A O 1
ATOM 663 N N . PRO A 1 86 ? 20.417 -0.513 -6.161 1.00 92.06 86 PRO A N 1
ATOM 664 C CA . PRO A 1 86 ? 21.529 -1.459 -6.114 1.00 92.06 86 PRO A CA 1
ATOM 665 C C . PRO A 1 86 ? 21.218 -2.715 -5.285 1.00 92.06 86 PRO A C 1
ATOM 667 O O . PRO A 1 86 ? 20.385 -2.680 -4.377 1.00 92.06 86 PRO A O 1
ATOM 670 N N . TYR A 1 87 ? 21.951 -3.798 -5.565 1.00 89.06 87 TYR A N 1
ATOM 671 C CA . TYR A 1 87 ? 21.846 -5.092 -4.872 1.00 89.06 87 TYR A CA 1
ATOM 672 C C . TYR A 1 87 ? 20.523 -5.840 -5.112 1.00 89.06 87 TYR A C 1
ATOM 674 O O . TYR A 1 87 ? 19.907 -6.313 -4.160 1.00 89.06 87 TYR A O 1
ATOM 682 N N . ASP A 1 88 ? 20.094 -5.932 -6.377 1.00 87.19 88 ASP A N 1
ATOM 683 C CA . ASP A 1 88 ? 18.925 -6.714 -6.828 1.00 87.19 88 ASP A CA 1
ATOM 684 C C . ASP A 1 88 ? 17.615 -6.369 -6.114 1.00 87.19 88 ASP A C 1
ATOM 686 O O . ASP A 1 88 ? 16.763 -7.215 -5.838 1.00 87.19 88 ASP A O 1
ATOM 690 N N . ARG A 1 89 ? 17.446 -5.084 -5.810 1.00 92.94 89 ARG A N 1
ATOM 691 C CA . ARG A 1 89 ? 16.294 -4.569 -5.079 1.00 92.94 89 ARG A CA 1
ATOM 692 C C . ARG A 1 89 ? 15.471 -3.641 -5.958 1.00 92.94 89 ARG A C 1
ATOM 694 O O . ARG A 1 89 ? 15.975 -2.931 -6.829 1.00 92.94 89 ARG A O 1
ATOM 701 N N . ILE A 1 90 ? 14.174 -3.626 -5.686 1.00 94.56 90 ILE A N 1
ATOM 702 C CA . ILE A 1 90 ? 13.228 -2.687 -6.278 1.00 94.56 90 ILE A CA 1
ATOM 703 C C . ILE A 1 90 ? 12.643 -1.872 -5.137 1.00 94.56 90 ILE A C 1
ATOM 705 O O . ILE A 1 90 ? 12.135 -2.424 -4.163 1.00 94.56 90 ILE A O 1
ATOM 709 N N . GLN A 1 91 ? 12.727 -0.555 -5.260 1.00 95.38 91 GLN A N 1
ATOM 710 C CA . GLN A 1 91 ? 12.138 0.373 -4.314 1.00 95.38 91 GLN A CA 1
ATOM 711 C C . GLN A 1 91 ? 10.785 0.841 -4.840 1.00 95.38 91 GLN A C 1
ATOM 713 O O . GLN A 1 91 ? 10.682 1.306 -5.976 1.00 95.38 91 GLN A O 1
ATOM 718 N N . LEU A 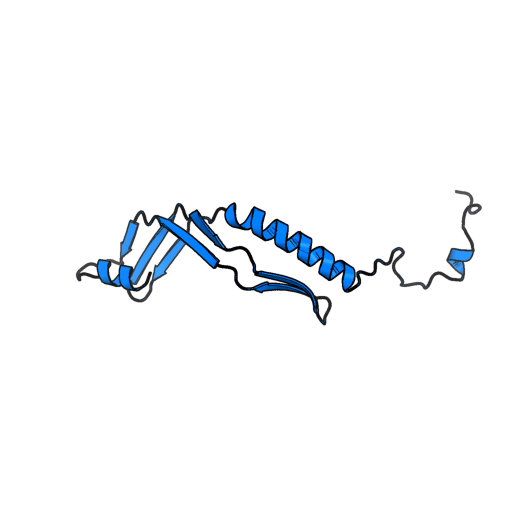1 92 ? 9.770 0.754 -3.985 1.00 96.31 92 LEU A N 1
ATOM 719 C CA . LEU A 1 92 ? 8.485 1.419 -4.152 1.00 96.31 92 LEU A CA 1
ATOM 720 C C . LEU A 1 92 ? 8.426 2.579 -3.153 1.00 96.31 92 LEU A C 1
ATOM 722 O O . LEU A 1 92 ? 8.438 2.351 -1.946 1.00 96.31 92 LEU A O 1
ATOM 726 N N . SER A 1 93 ? 8.388 3.810 -3.657 1.00 96.31 93 SER A N 1
ATOM 727 C CA . SER A 1 93 ? 8.168 5.017 -2.854 1.00 96.31 93 SER A CA 1
ATOM 728 C C . SER A 1 93 ? 6.752 5.524 -3.073 1.00 96.31 93 SER A C 1
ATOM 730 O O . SER A 1 93 ? 6.296 5.599 -4.216 1.00 96.31 93 SER A O 1
ATOM 732 N N . ILE A 1 94 ? 6.068 5.869 -1.987 1.00 95.75 94 ILE A N 1
ATOM 733 C CA . ILE A 1 94 ? 4.710 6.409 -1.986 1.00 95.75 94 ILE A CA 1
ATOM 734 C C . ILE A 1 94 ? 4.723 7.640 -1.081 1.00 95.75 94 ILE A C 1
ATOM 736 O O . ILE A 1 94 ? 5.039 7.533 0.102 1.00 95.75 94 ILE A O 1
ATOM 740 N N . GLU A 1 95 ? 4.385 8.803 -1.629 1.00 95.25 95 GLU A N 1
ATOM 741 C CA . GLU A 1 95 ? 4.465 10.085 -0.924 1.00 95.25 95 GLU A CA 1
ATOM 742 C C . GLU A 1 95 ? 3.085 10.756 -0.826 1.00 95.25 95 GLU A C 1
ATOM 744 O O . GLU A 1 95 ? 2.234 10.631 -1.717 1.00 95.25 95 GLU A O 1
ATOM 749 N N . ASN A 1 96 ? 2.886 11.509 0.261 1.00 93.44 96 ASN A N 1
ATOM 750 C CA . ASN A 1 96 ? 1.697 12.325 0.539 1.00 93.44 96 ASN A CA 1
ATOM 751 C C . ASN A 1 96 ? 0.374 11.542 0.602 1.00 93.44 96 ASN A C 1
ATOM 753 O O . ASN A 1 96 ? -0.681 12.055 0.222 1.00 93.44 96 ASN A O 1
ATOM 757 N N . VAL A 1 97 ? 0.428 10.309 1.109 1.00 92.94 97 VAL A N 1
ATOM 758 C CA . VAL A 1 97 ? -0.761 9.523 1.460 1.00 92.94 97 VAL A CA 1
ATOM 759 C C . VAL A 1 97 ? -1.192 9.856 2.880 1.00 92.94 97 VAL A C 1
ATOM 761 O O . VAL A 1 97 ? -0.372 9.877 3.796 1.00 92.94 97 VAL A O 1
ATOM 764 N N . ALA A 1 98 ? -2.493 10.059 3.069 1.00 94.06 98 ALA A N 1
ATOM 765 C CA . ALA A 1 98 ? -3.094 10.183 4.389 1.00 94.06 98 ALA A CA 1
ATOM 766 C C . ALA A 1 98 ? -4.303 9.253 4.506 1.00 94.06 98 ALA A C 1
ATOM 768 O O . ALA A 1 98 ? -5.127 9.156 3.593 1.00 94.06 98 ALA A O 1
ATOM 769 N N . ILE A 1 99 ? -4.416 8.583 5.650 1.00 93.62 99 ILE A N 1
ATOM 770 C CA . ILE A 1 99 ? -5.502 7.654 5.958 1.00 93.62 99 ILE A CA 1
ATOM 771 C C . ILE A 1 99 ? -6.133 8.114 7.266 1.00 93.62 99 ILE A C 1
ATOM 773 O O . ILE A 1 99 ? -5.434 8.329 8.253 1.00 93.62 99 ILE A O 1
ATOM 777 N N . ARG A 1 100 ? -7.455 8.276 7.273 1.00 94.44 100 ARG A N 1
ATOM 778 C CA . ARG A 1 100 ? -8.227 8.465 8.501 1.00 94.44 100 ARG A CA 1
ATOM 779 C C . ARG A 1 100 ? -8.948 7.175 8.831 1.00 94.44 100 ARG A C 1
ATOM 781 O O . ARG A 1 100 ? -9.599 6.587 7.966 1.00 94.44 100 ARG A O 1
ATOM 788 N N . LEU A 1 101 ? -8.834 6.771 10.088 1.00 93.12 101 LEU A N 1
ATOM 789 C CA . LEU A 1 101 ? -9.464 5.577 10.623 1.00 93.12 101 LEU A CA 1
ATOM 790 C C . LEU A 1 101 ? -10.570 5.979 11.593 1.00 93.12 101 LEU A C 1
ATOM 792 O O . LEU A 1 101 ? -10.443 6.963 12.317 1.00 93.12 101 LEU A O 1
ATOM 796 N N . ASN A 1 102 ? -11.649 5.208 11.597 1.00 93.38 102 ASN A N 1
ATOM 797 C CA . ASN A 1 102 ? -12.585 5.157 12.707 1.00 93.38 102 ASN A CA 1
ATOM 798 C C . ASN A 1 102 ? -12.399 3.819 13.416 1.00 93.38 102 ASN A C 1
ATOM 800 O O . ASN A 1 102 ? -12.288 2.781 12.761 1.00 93.38 102 ASN A O 1
ATOM 804 N N . VAL A 1 103 ? -12.327 3.863 14.740 1.00 91.56 103 VAL A N 1
ATOM 805 C CA . VAL A 1 103 ? -11.973 2.724 15.584 1.00 91.56 103 VAL A CA 1
ATOM 806 C C . VAL A 1 103 ? -13.023 2.588 16.670 1.00 91.56 103 VAL A C 1
ATOM 808 O O . VAL A 1 103 ? -13.401 3.574 17.298 1.00 91.56 103 VAL A O 1
ATOM 811 N N . PHE A 1 104 ? -13.473 1.359 16.910 1.00 91.06 104 PHE A N 1
ATOM 812 C CA . PHE A 1 104 ? -14.372 1.052 18.009 1.00 91.06 104 PHE A CA 1
ATOM 813 C C . PHE A 1 104 ? -13.621 0.350 19.141 1.00 91.06 104 PHE A C 1
ATOM 815 O O . PHE A 1 104 ? -12.978 -0.682 18.928 1.00 91.06 104 PHE A O 1
ATOM 822 N N . ILE A 1 105 ? -13.736 0.898 20.351 1.00 89.69 105 ILE A N 1
ATOM 823 C CA . ILE A 1 105 ? -13.132 0.352 21.570 1.00 89.69 105 ILE A CA 1
ATOM 824 C C . ILE A 1 105 ? -14.254 -0.218 22.447 1.00 89.69 105 ILE A C 1
ATOM 826 O O . ILE A 1 105 ? -14.882 0.538 23.186 1.00 89.69 105 ILE A O 1
ATOM 830 N N . PRO A 1 106 ? -14.558 -1.525 22.362 1.00 86.44 106 PRO A N 1
ATOM 831 C CA . PRO A 1 106 ? -15.632 -2.126 23.148 1.00 86.44 106 PRO A CA 1
ATOM 832 C C . PRO A 1 106 ? -15.327 -2.188 24.645 1.00 86.44 106 PRO A C 1
ATOM 834 O O . PRO A 1 106 ? -16.246 -2.070 25.450 1.00 86.44 106 PRO A O 1
ATOM 837 N N . TYR A 1 107 ? -14.068 -2.404 25.035 1.00 80.25 107 TYR A N 1
ATOM 838 C CA . TYR A 1 107 ? -13.688 -2.483 26.442 1.00 80.25 107 TYR A CA 1
ATOM 839 C C . TYR A 1 107 ? -12.210 -2.164 26.673 1.00 80.25 107 TYR A C 1
ATOM 841 O O . TYR A 1 107 ? -11.355 -2.332 25.799 1.00 80.25 107 TYR A O 1
ATOM 849 N N . LEU A 1 108 ? -11.943 -1.734 27.905 1.00 82.12 108 LEU A N 1
ATOM 850 C CA . LEU A 1 108 ? -10.626 -1.475 28.465 1.00 82.12 108 LEU A CA 1
ATOM 851 C C . LEU A 1 108 ? -10.455 -2.359 29.696 1.00 82.12 108 LEU A C 1
ATOM 853 O O . LEU A 1 108 ? -11.345 -2.425 30.544 1.00 82.12 108 LEU A O 1
ATOM 857 N N . TYR A 1 109 ? -9.312 -3.022 29.798 1.00 77.69 109 TYR A N 1
ATOM 858 C CA . TYR A 1 109 ? -8.920 -3.758 30.990 1.00 77.69 109 TYR A CA 1
ATOM 859 C C . TYR A 1 109 ? -7.775 -3.018 31.673 1.00 77.69 109 TYR A C 1
ATOM 861 O O . TYR A 1 109 ? -6.755 -2.750 31.043 1.00 77.69 109 TYR A O 1
ATOM 869 N N . PHE A 1 110 ? -7.929 -2.721 32.960 1.00 74.50 110 PHE A N 1
ATOM 870 C CA . PHE A 1 110 ? -6.859 -2.192 33.801 1.00 74.50 110 PHE A CA 1
ATOM 871 C C . PHE A 1 110 ? -6.472 -3.246 34.823 1.00 74.50 110 PHE A C 1
ATOM 873 O O . PHE A 1 110 ? -7.336 -3.911 35.399 1.00 74.50 110 PHE A O 1
ATOM 880 N N . ASN A 1 111 ? -5.177 -3.386 35.080 1.00 67.06 111 ASN A N 1
ATOM 881 C CA . ASN A 1 111 ? -4.734 -4.270 36.142 1.00 67.06 111 ASN A CA 1
ATOM 882 C C . ASN A 1 111 ? -5.157 -3.688 37.508 1.00 67.06 111 ASN A C 1
ATOM 884 O O . ASN A 1 111 ? -5.018 -2.488 37.761 1.00 67.06 111 ASN A O 1
ATOM 888 N N . ASN A 1 112 ? -5.679 -4.540 38.396 1.00 58.88 112 ASN A N 1
ATOM 889 C CA . ASN A 1 112 ? -6.431 -4.173 39.611 1.00 58.88 112 ASN A CA 1
ATOM 890 C C . ASN A 1 112 ? -5.688 -3.253 40.600 1.00 58.88 112 ASN A C 1
ATOM 892 O O . ASN A 1 112 ? -6.314 -2.623 41.451 1.00 58.88 112 ASN A O 1
ATOM 896 N N . ASN A 1 113 ? -4.368 -3.123 40.479 1.00 55.69 113 ASN A N 1
ATOM 897 C CA . ASN A 1 113 ? -3.579 -2.214 41.310 1.00 55.69 113 ASN A CA 1
ATOM 898 C C . ASN A 1 113 ? -3.707 -0.733 40.894 1.00 55.69 113 ASN A C 1
ATOM 900 O O . ASN A 1 113 ? -3.345 0.137 41.680 1.00 55.69 113 ASN A O 1
ATOM 904 N N . TYR A 1 114 ? -4.248 -0.439 39.704 1.00 51.16 114 TYR A N 1
ATOM 905 C CA . TYR A 1 114 ? -4.337 0.915 39.129 1.00 51.16 114 TYR A CA 1
ATOM 906 C C . TYR A 1 114 ? -5.768 1.470 39.011 1.00 51.16 114 TYR A C 1
ATOM 908 O O . TYR A 1 114 ? -5.950 2.674 38.856 1.00 51.16 114 TYR A O 1
ATOM 916 N N . ALA A 1 115 ? -6.803 0.634 39.137 1.00 51.16 115 ALA A N 1
ATOM 917 C CA . ALA A 1 115 ? -8.204 1.018 38.908 1.00 51.16 115 ALA A CA 1
ATOM 918 C C . ALA A 1 115 ? -8.826 1.929 39.995 1.00 51.16 115 ALA A C 1
ATOM 920 O O . ALA A 1 115 ? -10.011 2.247 39.929 1.00 51.16 115 ALA A O 1
ATOM 921 N N . ARG A 1 116 ? -8.053 2.347 41.010 1.00 53.97 116 ARG A N 1
ATOM 922 C CA . ARG A 1 116 ? -8.550 3.155 42.140 1.00 53.97 116 ARG A CA 1
ATOM 923 C C . ARG A 1 116 ? -8.551 4.668 41.905 1.00 53.97 116 ARG A C 1
ATOM 925 O O . ARG A 1 116 ? -9.202 5.377 42.661 1.00 53.97 116 ARG A O 1
ATOM 932 N N . ASN A 1 117 ? -7.870 5.154 40.871 1.00 52.94 117 ASN A N 1
ATOM 933 C CA . ASN A 1 117 ? -7.759 6.580 40.557 1.00 52.94 117 ASN A CA 1
ATOM 934 C C . ASN A 1 117 ? -8.240 6.823 39.113 1.00 52.94 117 ASN A C 1
ATOM 936 O O . ASN A 1 117 ? -8.156 5.917 38.295 1.00 52.94 117 ASN A O 1
ATOM 940 N N . ASN A 1 118 ? -8.775 8.012 38.808 1.00 53.75 118 ASN A N 1
ATOM 941 C CA . ASN A 1 118 ? -9.456 8.434 37.560 1.00 53.75 118 ASN A CA 1
ATOM 942 C C . ASN A 1 118 ? -8.652 8.283 36.232 1.00 53.75 118 ASN A C 1
ATOM 944 O O . ASN A 1 118 ? -8.523 9.226 35.453 1.00 53.75 118 ASN A O 1
ATOM 948 N N . HIS A 1 119 ? -8.124 7.101 35.920 1.00 58.75 119 HIS A N 1
ATOM 949 C CA . HIS A 1 119 ? -7.196 6.854 34.812 1.00 58.75 119 HIS A CA 1
ATOM 950 C C . HIS A 1 119 ? -7.873 6.571 33.464 1.00 58.75 119 HIS A C 1
ATOM 952 O O . HIS A 1 119 ? -7.191 6.503 32.445 1.00 58.75 119 HIS A O 1
ATOM 958 N N . PHE A 1 120 ? -9.205 6.484 33.415 1.00 54.88 120 PHE A N 1
ATOM 959 C CA . PHE A 1 120 ? -9.943 6.403 32.148 1.00 54.88 120 PHE A CA 1
ATOM 960 C C . PHE A 1 120 ? -9.683 7.635 31.260 1.00 54.88 120 PHE A C 1
ATOM 962 O O . PHE A 1 120 ? -9.441 7.504 30.064 1.00 54.88 120 PHE A O 1
ATOM 969 N N . TYR A 1 121 ? -9.640 8.833 31.857 1.00 56.22 121 TYR A N 1
ATOM 970 C CA . TYR A 1 121 ? -9.297 10.066 31.139 1.00 56.22 121 TYR A CA 1
ATOM 971 C C . TYR A 1 121 ? -7.818 10.132 30.748 1.00 56.22 121 TYR A C 1
ATOM 973 O O . TYR A 1 121 ? -7.498 10.712 29.717 1.00 56.22 121 TYR A O 1
ATOM 981 N N . ALA A 1 122 ? -6.928 9.517 31.535 1.00 57.53 122 ALA A N 1
ATOM 982 C CA . ALA A 1 122 ? -5.514 9.419 31.185 1.00 57.53 122 ALA A CA 1
ATOM 983 C C . ALA A 1 122 ? -5.330 8.546 29.938 1.00 57.53 122 ALA A C 1
ATOM 985 O O . ALA A 1 122 ? -4.630 8.949 29.025 1.00 57.53 122 ALA A O 1
ATOM 986 N N . PHE A 1 123 ? -6.031 7.411 29.841 1.00 59.97 123 PHE A N 1
ATOM 987 C CA . PHE A 1 123 ? -6.010 6.554 28.652 1.00 59.97 123 PHE A CA 1
ATOM 988 C C . PHE A 1 123 ? -6.424 7.305 27.371 1.00 59.97 123 PHE A C 1
ATOM 990 O O . PHE A 1 123 ? -5.767 7.175 26.343 1.00 59.97 123 PHE A O 1
ATOM 997 N N . LEU A 1 124 ? -7.465 8.145 27.449 1.00 60.59 124 LEU A N 1
ATOM 998 C CA . LEU A 1 124 ? -7.917 8.985 26.330 1.00 60.59 124 LEU A CA 1
ATOM 999 C C . LEU A 1 124 ? -6.912 10.073 25.914 1.00 60.59 124 LEU A C 1
ATOM 1001 O O . LEU A 1 124 ? -7.030 10.586 24.812 1.00 60.59 124 LEU A O 1
ATOM 1005 N N . GLN A 1 125 ? -5.948 10.447 26.762 1.00 62.97 125 GLN A N 1
ATOM 1006 C CA . GLN A 1 125 ? -4.902 11.414 26.397 1.00 62.97 125 GLN A CA 1
ATOM 1007 C C . GLN A 1 125 ? -3.770 10.793 25.566 1.00 62.97 125 GLN A C 1
ATOM 1009 O O . GLN A 1 125 ? -2.979 11.534 24.985 1.00 62.97 125 GLN A O 1
ATOM 1014 N N . TYR A 1 126 ? -3.676 9.460 25.519 1.00 57.97 126 TYR A N 1
ATOM 1015 C CA . TYR A 1 126 ? -2.634 8.729 24.787 1.00 57.97 126 TYR A CA 1
ATOM 1016 C C . TYR A 1 126 ? -3.114 8.149 23.443 1.00 57.97 126 TYR A C 1
ATOM 1018 O O . TYR A 1 126 ? -2.328 7.491 22.760 1.00 57.97 126 TYR A O 1
ATOM 1026 N N . ILE A 1 127 ? -4.378 8.379 23.065 1.00 56.22 127 ILE A N 1
ATOM 1027 C CA . ILE A 1 127 ? -4.965 8.025 21.757 1.00 56.22 127 ILE A CA 1
ATOM 1028 C C . ILE A 1 127 ? -5.256 9.309 20.987 1.00 56.22 127 ILE A C 1
ATOM 1030 O O . ILE A 1 127 ? -4.947 9.341 19.775 1.00 56.22 127 ILE A O 1
#

Foldseek 3Di:
DDPPPDDCCCVPPPDPPDDPDDDDDDQVNQVVVQVVVLVVCVPCVQVDDDAWDKDADVVQQKIWTKHPKHFPDKDGFPGWGWDDDPDRDIDTDTPDIDTDIDIDTPDMGHDPVRVPDPCVVVVVVVD

Secondary structure (DSSP, 8-state):
--GGG--THHHHS--TTS-SS-----HHHHHHHHHHHHHHHHHHGGGPPPPPEEEEEGGGTEEEEEEEEEEEEEEPPSEEEEEEETTTEEEEEEES-EEEEEEEEEEEEE-TTTTTS-THHHHHH--

Sequence (127 aa):
IKWADFNPSLQSNGHIGYPGLKIRVNGGAFRYASTLISQMINQEVPKVRIPPFSQCLPEVNGCAYLSNIMITKYQCAQRVTLSPVPYDRIQLSIENVAIRLNVFIPYLYFNNNYARNNHFYAFLQYI